Protein AF-A0AAJ1KCP7-F1 (afdb_monomer_lite)

Secondary structure (DSSP, 8-state):
-EEEEEETTTTEEEEEPHHHHHHHH-TTS---HHHHGGG---TTT----EEEEEE-----TTTT----

Sequence (68 aa):
MSVTAGYLDCHRHQRLDLSALRDRFGPDAPAMEWDLRPKMKCAVCGGKRITLTYSPDTRPKDLHRKKA

Radius of gyration: 15.13 Å; chains: 1; bounding box: 34×28×45 Å

pLDDT: mean 70.96, std 10.64, range [44.38, 85.62]

Foldseek 3Di:
DWKWKQFPVVRDIDIDDVVVVCVVQPVPRPPDQVVVLQVDADPPPRGSDIDIDDDDPPPVPPPPPPDD

Structure (mmCIF, N/CA/C/O backbone):
data_AF-A0AAJ1KCP7-F1
#
_entry.id   AF-A0AAJ1KCP7-F1
#
loop_
_atom_site.group_PDB
_atom_site.id
_atom_site.type_symbol
_atom_site.label_atom_id
_atom_site.label_alt_id
_atom_site.label_comp_id
_atom_site.label_asym_id
_atom_site.label_entity_id
_atom_site.label_seq_id
_atom_site.pdbx_PDB_ins_code
_atom_site.Cartn_x
_atom_site.Cartn_y
_atom_site.Cartn_z
_atom_site.occupancy
_atom_site.B_iso_or_equiv
_atom_site.auth_seq_id
_atom_site.auth_comp_id
_atom_site.auth_asym_id
_atom_site.auth_atom_id
_atom_site.pdbx_PDB_model_num
ATOM 1 N N . MET A 1 1 ? -1.295 2.059 -15.160 1.00 61.03 1 MET A N 1
ATOM 2 C CA . MET A 1 1 ? -0.637 2.467 -13.901 1.00 61.03 1 MET A CA 1
ATOM 3 C C . MET A 1 1 ? -1.138 1.500 -12.859 1.00 61.03 1 MET A C 1
ATOM 5 O O . MET A 1 1 ? -2.342 1.431 -12.656 1.00 61.03 1 MET A O 1
ATOM 9 N N . SER A 1 2 ? -0.251 0.707 -12.273 1.00 67.38 2 SER A N 1
ATOM 10 C CA . SER A 1 2 ? -0.619 -0.348 -11.333 1.00 67.38 2 SER A CA 1
ATOM 11 C C . SER A 1 2 ? 0.194 -0.227 -10.059 1.00 67.38 2 SER A C 1
ATOM 13 O O . SER A 1 2 ? 1.414 -0.082 -10.106 1.00 67.38 2 SER A O 1
ATOM 15 N N . VAL A 1 3 ? -0.476 -0.329 -8.920 1.00 74.25 3 VAL A N 1
ATOM 16 C CA . VAL A 1 3 ? 0.189 -0.403 -7.620 1.00 74.25 3 VAL A CA 1
ATOM 17 C C . VAL A 1 3 ? 0.344 -1.873 -7.266 1.00 74.25 3 VAL A C 1
ATOM 19 O O . VAL A 1 3 ? -0.587 -2.658 -7.426 1.00 74.25 3 VAL A O 1
ATOM 22 N N . THR A 1 4 ? 1.526 -2.267 -6.810 1.00 80.44 4 THR A N 1
ATOM 23 C CA . THR A 1 4 ? 1.789 -3.628 -6.339 1.00 80.44 4 THR A CA 1
ATOM 24 C C . THR A 1 4 ? 2.134 -3.574 -4.8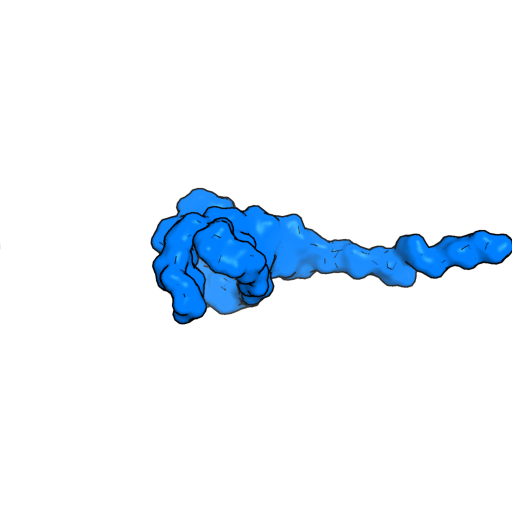59 1.00 80.44 4 THR A C 1
ATOM 26 O O . THR A 1 4 ? 3.027 -2.831 -4.465 1.00 80.44 4 THR A O 1
ATOM 29 N N . ALA A 1 5 ? 1.440 -4.361 -4.041 1.00 81.94 5 ALA A N 1
ATOM 30 C CA . ALA A 1 5 ? 1.800 -4.590 -2.649 1.00 81.94 5 ALA A CA 1
ATOM 31 C C . ALA A 1 5 ? 2.747 -5.780 -2.539 1.00 81.94 5 ALA A C 1
ATOM 33 O O . ALA A 1 5 ? 2.376 -6.899 -2.887 1.00 81.94 5 ALA A O 1
ATOM 34 N N . GLY A 1 6 ? 3.954 -5.544 -2.038 1.00 85.62 6 GLY A N 1
ATOM 35 C CA . GLY A 1 6 ? 4.862 -6.588 -1.581 1.00 85.62 6 GLY A CA 1
ATOM 36 C C . GLY A 1 6 ? 4.648 -6.844 -0.094 1.00 85.62 6 GLY A C 1
ATOM 37 O O . GLY A 1 6 ? 4.741 -5.922 0.714 1.00 85.62 6 GLY A O 1
ATOM 38 N N . TYR A 1 7 ? 4.358 -8.086 0.277 1.00 85.06 7 TYR A N 1
ATOM 39 C CA . TYR A 1 7 ? 4.273 -8.512 1.671 1.00 85.06 7 TYR A CA 1
ATOM 40 C C . TYR A 1 7 ? 5.622 -9.074 2.102 1.00 85.06 7 TYR A C 1
ATOM 42 O O . TYR A 1 7 ? 6.048 -10.105 1.585 1.00 85.06 7 TYR A O 1
ATOM 50 N N . LEU A 1 8 ? 6.281 -8.426 3.061 1.00 82.62 8 LEU A N 1
ATOM 51 C CA . LEU A 1 8 ? 7.627 -8.812 3.502 1.00 82.62 8 LEU A CA 1
ATOM 52 C C . LEU A 1 8 ? 7.638 -10.159 4.234 1.00 82.62 8 LEU A C 1
ATOM 54 O O . LEU A 1 8 ? 8.598 -10.906 4.122 1.00 82.62 8 LEU A O 1
ATOM 58 N N . ASP A 1 9 ? 6.557 -10.501 4.937 1.00 82.06 9 ASP A N 1
ATOM 59 C CA . ASP A 1 9 ? 6.500 -11.730 5.739 1.00 82.06 9 ASP A CA 1
ATOM 60 C C . ASP A 1 9 ? 6.386 -13.009 4.889 1.00 82.06 9 ASP A C 1
ATOM 62 O O . ASP A 1 9 ? 6.771 -14.085 5.332 1.00 82.06 9 ASP A O 1
ATOM 66 N N . CYS A 1 10 ? 5.839 -12.920 3.673 1.00 83.69 10 CYS A N 1
ATOM 67 C CA . CYS A 1 10 ? 5.669 -14.075 2.782 1.00 83.69 10 CYS A CA 1
ATOM 68 C C . CYS A 1 10 ? 6.305 -13.885 1.401 1.00 83.69 10 CYS A C 1
ATOM 70 O O . CYS A 1 10 ?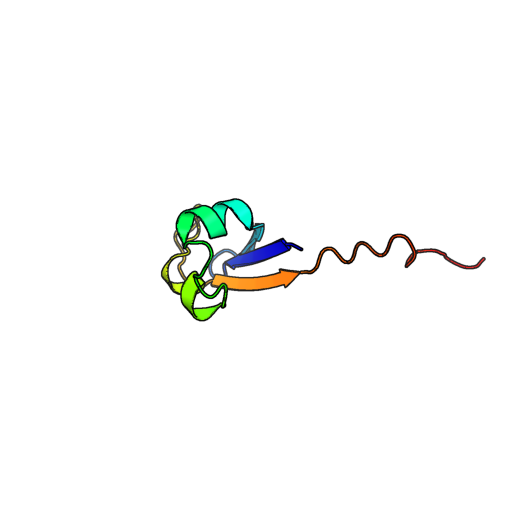 6.132 -14.739 0.533 1.00 83.69 10 CYS A O 1
ATOM 72 N N . HIS A 1 11 ? 6.991 -12.759 1.185 1.00 81.00 11 HIS 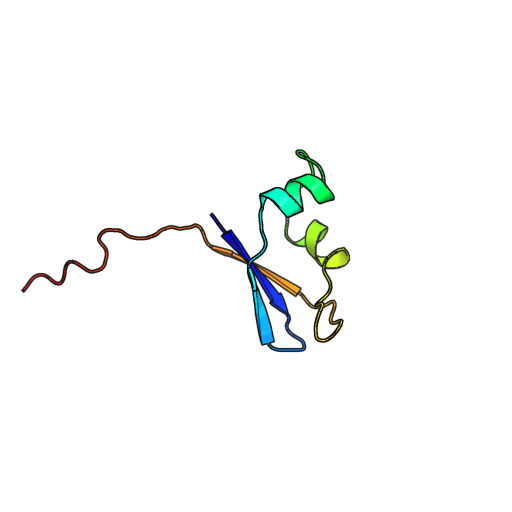A N 1
ATOM 73 C CA . HIS A 1 11 ? 7.577 -12.340 -0.091 1.00 81.00 11 HIS A CA 1
ATOM 74 C C . HIS A 1 11 ? 6.619 -12.437 -1.289 1.00 81.00 11 HIS A C 1
ATOM 76 O O . HIS A 1 11 ? 7.041 -12.592 -2.434 1.00 81.00 11 HIS A O 1
ATOM 82 N N . ARG A 1 12 ? 5.305 -12.349 -1.049 1.00 80.69 12 ARG A N 1
ATOM 83 C CA . ARG A 1 12 ? 4.306 -12.373 -2.120 1.00 80.69 12 ARG A CA 1
ATOM 84 C C . ARG A 1 12 ? 3.981 -10.966 -2.567 1.00 80.69 12 ARG A C 1
ATOM 86 O O . ARG A 1 12 ? 3.883 -10.041 -1.766 1.00 80.69 12 ARG A O 1
ATOM 93 N N . HIS A 1 13 ? 3.759 -10.849 -3.865 1.00 80.62 13 HIS A N 1
ATOM 94 C CA . HIS A 1 13 ? 3.382 -9.609 -4.509 1.00 80.62 13 HIS A CA 1
ATOM 95 C C . HIS A 1 13 ? 1.921 -9.728 -4.927 1.00 80.62 13 HIS A C 1
ATOM 97 O O . HIS A 1 13 ? 1.531 -10.694 -5.584 1.00 80.62 13 HIS A O 1
ATOM 103 N N . GLN A 1 14 ? 1.107 -8.759 -4.532 1.00 78.69 14 GLN A N 1
ATOM 104 C CA . GLN A 1 14 ? -0.289 -8.662 -4.916 1.00 78.69 14 GLN A CA 1
ATOM 105 C C . GLN A 1 14 ? -0.485 -7.381 -5.708 1.00 78.69 14 GLN A C 1
ATOM 107 O O . GLN A 1 14 ? -0.228 -6.280 -5.221 1.00 78.69 14 GLN A O 1
ATOM 112 N N . ARG A 1 15 ? -0.956 -7.525 -6.945 1.00 78.44 15 ARG A N 1
ATOM 113 C CA . ARG A 1 15 ? -1.358 -6.376 -7.748 1.00 78.44 15 ARG A CA 1
ATOM 114 C C . ARG A 1 15 ? -2.633 -5.798 -7.143 1.00 78.44 15 ARG A C 1
ATOM 116 O O . ARG A 1 15 ? -3.599 -6.526 -6.920 1.00 78.44 15 ARG A O 1
ATOM 123 N N . LEU A 1 16 ? -2.605 -4.512 -6.836 1.00 75.94 16 LEU A N 1
ATOM 124 C CA . LEU A 1 16 ? -3.732 -3.789 -6.279 1.00 75.94 16 LEU A CA 1
ATOM 125 C C . LEU A 1 16 ? -4.491 -3.108 -7.409 1.00 75.94 16 LEU A C 1
ATOM 127 O O . LEU A 1 16 ? -3.907 -2.397 -8.231 1.00 75.94 16 LEU A O 1
ATOM 131 N N . ASP A 1 17 ? -5.798 -3.337 -7.430 1.00 76.12 17 ASP A N 1
ATOM 132 C CA . ASP A 1 17 ? -6.691 -2.635 -8.334 1.00 76.12 17 ASP A CA 1
ATOM 133 C C . ASP A 1 17 ? -6.968 -1.228 -7.792 1.00 76.12 17 ASP A C 1
ATOM 135 O O . ASP A 1 17 ? -7.455 -1.059 -6.672 1.00 76.12 17 ASP A O 1
ATOM 139 N N . LEU A 1 18 ? -6.624 -0.212 -8.584 1.00 72.88 18 LEU A N 1
ATOM 140 C CA . LEU A 1 18 ? -6.782 1.188 -8.189 1.00 72.88 18 LEU A CA 1
ATOM 141 C C . LEU A 1 18 ? -8.252 1.588 -8.033 1.00 72.88 18 LEU A C 1
ATOM 143 O O . LEU A 1 18 ? -8.548 2.443 -7.204 1.00 72.88 18 LEU A O 1
ATOM 147 N N . SER A 1 19 ? -9.166 0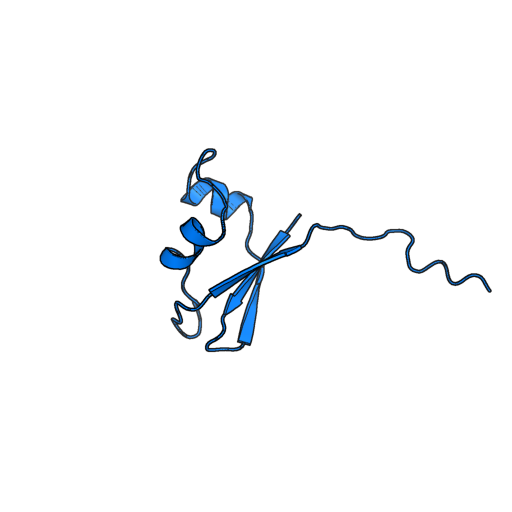.973 -8.788 1.00 74.06 19 SER A N 1
ATOM 148 C CA . SER A 1 19 ? -10.598 1.267 -8.689 1.00 74.06 19 SER A CA 1
ATOM 149 C C . SER A 1 19 ? -11.144 0.734 -7.369 1.00 74.06 19 SER A C 1
ATOM 151 O O . SER A 1 19 ? -11.737 1.491 -6.612 1.00 74.06 19 SER A O 1
ATOM 153 N N . ALA A 1 20 ? -10.809 -0.510 -7.015 1.00 73.88 20 ALA A N 1
ATOM 154 C CA . ALA A 1 20 ? -11.179 -1.103 -5.732 1.00 73.88 20 ALA A CA 1
ATOM 155 C C . ALA A 1 20 ? -10.564 -0.366 -4.528 1.00 73.88 20 ALA A C 1
ATOM 157 O O . ALA A 1 20 ? -11.170 -0.308 -3.456 1.00 73.88 20 ALA A O 1
ATOM 158 N N . LEU A 1 21 ? -9.359 0.199 -4.678 1.00 72.56 21 LEU A N 1
ATOM 159 C CA . LEU A 1 21 ? -8.782 1.082 -3.662 1.00 72.56 21 LEU A CA 1
ATOM 160 C C . LEU A 1 21 ? -9.546 2.403 -3.576 1.00 72.56 21 LEU A C 1
ATOM 162 O O . LEU A 1 21 ? -9.900 2.827 -2.482 1.00 72.56 21 LEU A O 1
ATOM 166 N N . ARG A 1 22 ? -9.875 3.026 -4.704 1.00 71.88 22 ARG A N 1
ATOM 167 C CA . ARG A 1 22 ? -10.683 4.247 -4.712 1.00 71.88 22 ARG A CA 1
ATOM 168 C C . ARG A 1 22 ? -12.053 4.029 -4.065 1.00 71.88 22 ARG A C 1
ATOM 170 O O . ARG A 1 22 ? -12.456 4.843 -3.246 1.00 71.88 22 ARG A O 1
ATOM 177 N N . ASP A 1 23 ? -12.729 2.921 -4.359 1.00 74.31 23 ASP A N 1
ATOM 178 C CA . ASP A 1 23 ? -14.042 2.604 -3.778 1.00 74.31 23 ASP A CA 1
ATOM 179 C C . ASP A 1 23 ? -13.967 2.351 -2.263 1.00 74.31 23 ASP A C 1
ATOM 181 O O . ASP A 1 23 ? -14.891 2.680 -1.525 1.00 74.31 23 ASP A O 1
ATOM 185 N N . ARG A 1 24 ? -12.853 1.793 -1.770 1.00 70.94 24 ARG A N 1
ATOM 186 C CA . ARG A 1 24 ? -12.659 1.526 -0.333 1.00 70.94 24 ARG A CA 1
ATOM 187 C C . ARG A 1 24 ? -12.215 2.736 0.476 1.00 70.94 24 ARG A C 1
ATOM 189 O O . ARG A 1 24 ? -12.525 2.805 1.663 1.00 70.94 24 ARG A O 1
ATOM 196 N N . PHE A 1 25 ? -11.415 3.618 -0.111 1.00 70.56 25 PHE A N 1
ATOM 197 C CA . PHE A 1 25 ? -10.789 4.726 0.611 1.00 70.56 25 PHE A CA 1
ATOM 198 C C . PHE A 1 25 ? -11.448 6.079 0.309 1.00 70.56 25 PHE A C 1
ATOM 200 O O . PHE A 1 25 ? -11.322 6.991 1.118 1.00 70.56 25 PHE A O 1
ATOM 207 N N . GLY A 1 26 ? -12.211 6.185 -0.778 1.00 67.75 26 GLY A N 1
ATOM 208 C CA . GLY A 1 26 ? -12.807 7.425 -1.261 1.00 67.75 26 GLY A CA 1
ATOM 209 C C . GLY A 1 26 ? -11.934 8.106 -2.326 1.00 67.75 26 GLY A C 1
ATOM 210 O O . GLY A 1 26 ? -10.721 7.885 -2.367 1.00 67.75 26 GLY A O 1
ATOM 211 N N . PRO A 1 27 ? -12.532 8.930 -3.205 1.00 63.91 27 PRO A N 1
ATOM 212 C CA . PRO A 1 27 ? -11.829 9.588 -4.311 1.00 63.91 27 PRO A CA 1
ATOM 213 C C . PRO A 1 27 ? -10.747 10.581 -3.858 1.00 63.91 27 PRO A C 1
ATOM 215 O O . PRO A 1 27 ? -9.786 10.784 -4.595 1.00 63.91 27 PRO A O 1
ATOM 218 N N . ASP A 1 28 ? -10.877 11.137 -2.651 1.00 58.03 28 ASP A N 1
ATOM 219 C CA . ASP A 1 28 ? -9.956 12.123 -2.066 1.00 58.03 28 ASP A CA 1
ATOM 220 C C . ASP A 1 28 ? -8.971 11.530 -1.052 1.00 58.03 28 ASP A C 1
ATOM 222 O O . ASP A 1 28 ? -8.170 12.260 -0.464 1.00 58.03 28 ASP A O 1
ATOM 226 N N . ALA A 1 29 ? -9.011 10.217 -0.802 1.00 59.59 29 ALA A N 1
ATOM 227 C CA . ALA A 1 29 ? -8.046 9.633 0.113 1.00 59.59 29 ALA A CA 1
ATOM 228 C C . ALA A 1 29 ? -6.647 9.695 -0.510 1.00 59.59 29 ALA A C 1
ATOM 230 O O . ALA A 1 29 ? -6.450 9.163 -1.610 1.00 59.59 29 ALA A O 1
ATOM 231 N N . PRO A 1 30 ? -5.659 10.293 0.178 1.00 55.75 30 PRO A N 1
ATOM 232 C CA . PRO A 1 30 ? -4.287 10.258 -0.288 1.00 55.75 30 PRO A CA 1
ATOM 233 C C . PRO A 1 30 ? -3.880 8.793 -0.469 1.00 55.75 30 PRO A C 1
ATOM 235 O O . PRO A 1 30 ? -3.812 8.016 0.480 1.00 55.75 30 PRO A O 1
ATOM 238 N N . ALA A 1 31 ? -3.609 8.392 -1.713 1.00 62.69 31 ALA A N 1
ATOM 239 C CA . ALA A 1 31 ? -3.098 7.063 -2.051 1.00 62.69 31 ALA A CA 1
ATOM 240 C C . ALA A 1 31 ? -1.600 6.947 -1.713 1.00 62.69 31 ALA A C 1
ATOM 242 O O . ALA A 1 31 ? -0.818 6.334 -2.443 1.00 62.69 31 ALA A O 1
ATOM 243 N N . MET A 1 32 ? -1.184 7.604 -0.633 1.00 64.75 32 MET A N 1
ATOM 244 C CA . MET A 1 32 ? 0.184 7.618 -0.162 1.00 64.75 32 MET A CA 1
ATOM 245 C C . MET A 1 32 ? 0.425 6.349 0.655 1.00 64.75 32 MET A C 1
ATOM 247 O O . MET A 1 32 ? -0.482 5.820 1.301 1.00 64.75 32 MET A O 1
ATOM 251 N N . GLU A 1 33 ? 1.649 5.817 0.606 1.00 67.69 33 GLU A N 1
ATOM 252 C CA . GLU A 1 33 ? 1.957 4.511 1.204 1.00 67.69 33 GLU A CA 1
ATOM 253 C C . GLU A 1 33 ? 1.529 4.422 2.681 1.00 67.69 33 GLU A C 1
ATOM 255 O O . GLU A 1 33 ? 1.029 3.387 3.129 1.00 67.69 33 GLU A O 1
ATOM 260 N N . TRP A 1 34 ? 1.679 5.525 3.415 1.00 70.12 34 TRP A N 1
ATOM 261 C CA . TRP A 1 34 ? 1.366 5.638 4.835 1.00 70.12 34 TRP A CA 1
ATOM 262 C C . TRP A 1 34 ? -0.112 5.416 5.176 1.00 70.12 34 TRP A C 1
ATOM 264 O O . TRP A 1 34 ? -0.394 4.817 6.211 1.00 70.12 34 TRP A O 1
ATOM 274 N N . ASP A 1 35 ? -1.042 5.809 4.307 1.00 70.94 35 ASP A N 1
ATOM 275 C CA . ASP A 1 35 ? -2.487 5.651 4.524 1.00 70.94 35 ASP A CA 1
ATOM 276 C C . ASP A 1 35 ? -2.979 4.239 4.186 1.00 70.94 35 ASP A C 1
ATOM 278 O O . ASP A 1 35 ? -3.916 3.704 4.792 1.00 70.94 35 ASP A O 1
ATOM 282 N N . LEU A 1 36 ? -2.317 3.607 3.216 1.00 72.44 36 LEU A N 1
ATOM 283 C CA . LEU A 1 36 ? -2.648 2.272 2.732 1.00 72.44 36 LEU A CA 1
ATOM 284 C C . LEU A 1 36 ? -2.040 1.179 3.621 1.00 72.44 36 LEU A C 1
ATOM 286 O O . LEU A 1 36 ? -2.704 0.177 3.898 1.00 72.44 36 LEU A O 1
ATOM 290 N N . ARG A 1 37 ? -0.812 1.382 4.120 1.00 74.00 37 ARG A N 1
ATOM 291 C CA . ARG A 1 37 ? -0.089 0.454 5.011 1.00 74.00 37 ARG A CA 1
ATOM 292 C C . ARG A 1 37 ? -0.927 -0.102 6.166 1.00 74.00 37 ARG A C 1
ATOM 294 O O . ARG A 1 37 ? -0.986 -1.324 6.287 1.00 74.00 37 ARG A O 1
ATOM 301 N N . PRO A 1 38 ? -1.593 0.716 7.001 1.00 76.06 38 PRO A N 1
ATOM 302 C CA . PRO A 1 38 ? -2.331 0.205 8.155 1.00 76.06 38 PRO A CA 1
ATOM 303 C C . PRO A 1 38 ? -3.618 -0.542 7.781 1.00 76.06 38 PRO A C 1
ATOM 305 O O . PRO A 1 38 ? -4.086 -1.365 8.567 1.00 76.06 38 PRO A O 1
ATOM 308 N N . LYS A 1 39 ? -4.195 -0.285 6.599 1.00 75.38 39 LYS A N 1
ATOM 309 C CA . LYS A 1 39 ? -5.455 -0.911 6.158 1.00 75.38 39 LYS A CA 1
ATOM 310 C C . LYS A 1 39 ? -5.244 -2.168 5.309 1.00 75.38 39 LYS A C 1
ATOM 312 O O . LYS A 1 39 ? -6.198 -2.892 5.030 1.00 75.38 39 LYS A O 1
ATOM 317 N N . MET A 1 40 ? -4.009 -2.447 4.901 1.00 76.81 40 MET A N 1
ATOM 318 C CA . MET A 1 40 ? -3.660 -3.599 4.078 1.00 76.81 40 MET A CA 1
ATOM 319 C C . MET A 1 40 ? -3.174 -4.767 4.936 1.00 76.81 40 MET A C 1
ATOM 321 O O . MET A 1 40 ? -2.312 -4.629 5.800 1.00 76.81 40 MET A O 1
ATOM 325 N N . LYS A 1 41 ? -3.703 -5.956 4.653 1.00 80.81 41 LYS A N 1
ATOM 326 C CA . LYS A 1 41 ? -3.308 -7.215 5.291 1.00 80.81 41 LYS A CA 1
ATOM 327 C C . LYS A 1 41 ? -3.155 -8.282 4.219 1.00 80.81 41 LYS A C 1
ATOM 329 O O . LYS A 1 41 ? -3.955 -8.327 3.286 1.00 80.81 41 LYS A O 1
ATOM 334 N N . CYS A 1 42 ? -2.146 -9.139 4.343 1.00 80.00 42 CYS A N 1
ATOM 335 C CA . CYS A 1 42 ? -2.016 -10.275 3.439 1.00 80.00 42 CYS A CA 1
ATOM 336 C C . CYS A 1 42 ? -3.175 -11.243 3.678 1.00 80.00 42 CYS A C 1
ATOM 338 O O . CYS A 1 42 ? -3.351 -11.714 4.801 1.00 80.00 42 CYS A O 1
ATOM 340 N N . ALA A 1 43 ? -3.930 -11.586 2.636 1.00 78.62 43 ALA A N 1
ATOM 341 C CA . ALA A 1 43 ? -4.985 -12.594 2.751 1.00 78.62 43 ALA A CA 1
ATOM 342 C C . ALA A 1 43 ? -4.427 -14.000 3.048 1.00 78.62 43 ALA A C 1
ATOM 344 O O . ALA A 1 43 ? -5.131 -14.827 3.614 1.00 78.62 43 ALA A O 1
ATOM 345 N N . VAL A 1 44 ? -3.162 -14.256 2.691 1.00 79.00 44 VAL A N 1
ATOM 346 C CA . VAL A 1 44 ? -2.524 -15.573 2.824 1.00 79.00 44 VAL A CA 1
ATOM 347 C C . VAL A 1 44 ? -1.836 -15.732 4.178 1.00 79.00 44 VAL A C 1
ATOM 349 O O . VAL A 1 44 ? -2.178 -16.627 4.937 1.00 79.00 44 VAL A O 1
ATOM 352 N N . CYS A 1 45 ? -0.867 -14.867 4.499 1.00 82.06 45 CYS A N 1
ATOM 353 C CA . CYS A 1 45 ? -0.089 -14.989 5.740 1.00 82.06 45 CYS A CA 1
ATOM 354 C C . CYS A 1 45 ? -0.619 -14.122 6.889 1.00 82.06 45 CYS A C 1
ATOM 356 O O . CYS A 1 45 ? -0.124 -14.207 8.007 1.00 82.06 45 CYS A O 1
ATOM 358 N N . GLY A 1 46 ? -1.579 -13.233 6.628 1.00 82.12 46 GLY A N 1
ATOM 359 C CA . GLY A 1 46 ? -2.074 -12.285 7.625 1.00 82.12 46 GLY A CA 1
ATOM 360 C C . GLY A 1 46 ? -1.098 -11.168 8.012 1.00 82.12 46 GLY A C 1
ATOM 361 O O . GLY A 1 46 ? -1.442 -10.358 8.874 1.00 82.12 46 GLY A O 1
ATOM 362 N N . GLY A 1 47 ? 0.076 -11.100 7.377 1.00 81.81 47 GLY A N 1
ATOM 363 C CA . GLY A 1 47 ? 1.097 -10.086 7.627 1.00 81.81 47 GLY A CA 1
ATOM 364 C C . GLY A 1 47 ? 0.603 -8.669 7.336 1.00 81.81 47 GLY A C 1
ATOM 365 O O . GLY A 1 47 ? -0.140 -8.434 6.378 1.00 81.81 47 GLY A O 1
ATOM 366 N N . LYS A 1 4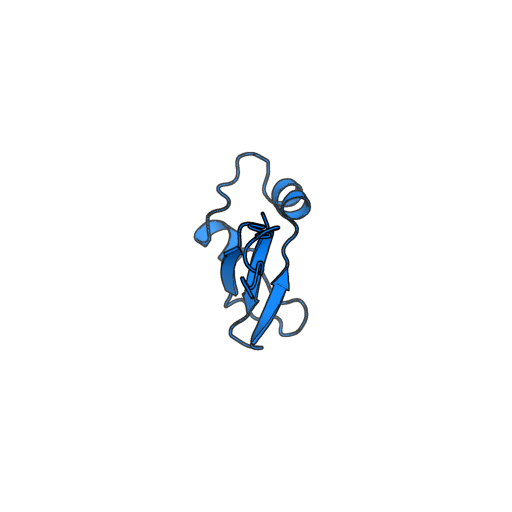8 ? 1.021 -7.728 8.187 1.00 80.75 48 LYS A N 1
ATOM 367 C CA . LYS A 1 48 ? 0.742 -6.285 8.065 1.00 80.75 48 LYS A CA 1
ATOM 368 C C . LYS A 1 48 ? 1.946 -5.500 7.531 1.00 80.75 48 LYS A C 1
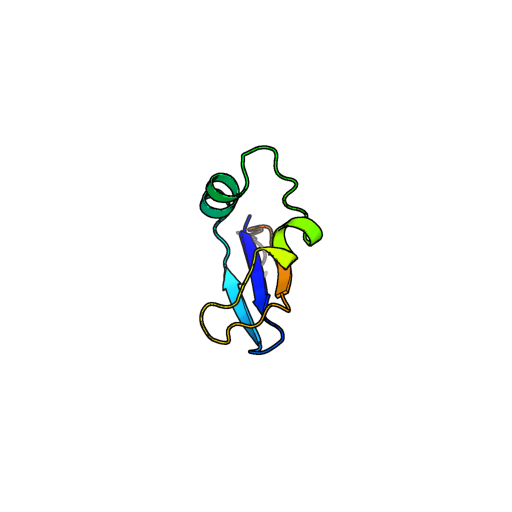ATOM 370 O O . LYS A 1 48 ? 1.828 -4.309 7.261 1.00 80.75 48 LYS A O 1
ATOM 375 N N . ARG A 1 49 ? 3.116 -6.142 7.396 1.00 81.44 49 ARG A N 1
ATOM 376 C CA . ARG A 1 49 ? 4.307 -5.511 6.818 1.00 81.44 49 ARG A CA 1
ATOM 377 C C . ARG A 1 49 ? 4.184 -5.513 5.305 1.00 81.44 49 ARG A C 1
ATOM 379 O O . ARG A 1 49 ? 4.541 -6.486 4.637 1.00 81.44 49 ARG A O 1
ATOM 386 N N . ILE A 1 50 ? 3.646 -4.416 4.792 1.00 81.69 50 ILE A N 1
ATOM 387 C CA . ILE A 1 50 ? 3.499 -4.201 3.361 1.00 81.69 50 ILE A CA 1
ATOM 388 C C . ILE A 1 50 ? 4.409 -3.076 2.883 1.00 81.69 50 ILE A C 1
ATOM 390 O O . ILE A 1 50 ? 4.620 -2.091 3.591 1.00 81.69 50 ILE A O 1
ATOM 394 N N . THR A 1 51 ? 4.894 -3.219 1.660 1.00 82.19 51 THR A N 1
ATOM 395 C CA . THR A 1 51 ? 5.574 -2.175 0.895 1.00 82.19 51 THR A CA 1
ATOM 396 C C . THR A 1 51 ? 4.781 -1.952 -0.380 1.00 82.19 51 THR A C 1
ATOM 398 O O . THR A 1 51 ? 4.353 -2.921 -1.013 1.00 82.19 51 THR A O 1
ATOM 401 N N . LEU A 1 52 ? 4.555 -0.695 -0.759 1.00 79.56 52 LEU A N 1
ATOM 402 C CA . LEU A 1 52 ? 3.808 -0.375 -1.969 1.00 79.56 52 LEU A CA 1
ATOM 403 C C . LEU A 1 52 ? 4.760 0.111 -3.049 1.00 79.56 52 LEU A C 1
ATOM 405 O O . LEU A 1 52 ? 5.427 1.130 -2.921 1.00 79.56 52 LEU A O 1
ATOM 409 N N . THR A 1 53 ? 4.800 -0.622 -4.153 1.00 77.56 53 THR A N 1
ATOM 410 C CA . THR A 1 53 ? 5.552 -0.228 -5.336 1.00 77.56 53 THR A CA 1
ATOM 411 C C . THR A 1 53 ? 4.585 0.319 -6.368 1.00 77.56 53 THR A C 1
ATOM 413 O O . THR A 1 53 ? 3.687 -0.382 -6.844 1.00 77.56 53 THR A O 1
ATOM 416 N N . TYR A 1 54 ? 4.774 1.584 -6.726 1.00 73.88 54 TYR A N 1
ATOM 417 C CA . TYR A 1 54 ? 4.077 2.184 -7.848 1.00 73.88 54 TYR A CA 1
ATOM 418 C C . TYR A 1 54 ? 4.796 1.807 -9.142 1.00 73.88 54 TYR A C 1
ATOM 420 O O . TYR A 1 54 ? 5.917 2.245 -9.394 1.00 73.88 54 TYR A O 1
ATOM 428 N N . SER A 1 55 ? 4.153 0.986 -9.968 1.00 67.44 55 SER A N 1
ATOM 429 C CA . SER A 1 55 ? 4.646 0.663 -11.302 1.00 67.44 55 SER A CA 1
ATOM 430 C C . SER A 1 55 ? 3.735 1.337 -12.322 1.00 67.44 55 SER A C 1
ATOM 432 O O . SER A 1 55 ? 2.603 0.878 -12.535 1.00 67.44 55 SER A O 1
ATOM 434 N N . PRO A 1 56 ? 4.168 2.430 -12.974 1.00 62.09 56 PRO A N 1
ATOM 435 C CA . PRO A 1 56 ? 3.435 2.903 -14.131 1.00 62.09 56 PRO A CA 1
ATOM 436 C C . PRO A 1 56 ? 3.393 1.758 -15.153 1.00 62.09 56 PRO A C 1
ATOM 438 O O . PRO A 1 56 ? 4.363 1.018 -15.311 1.00 62.09 56 PRO A O 1
ATOM 441 N N . ASP A 1 57 ? 2.266 1.591 -15.851 1.00 60.78 57 ASP A N 1
ATOM 442 C CA . ASP A 1 57 ? 2.227 0.714 -17.029 1.00 60.78 57 ASP A CA 1
ATOM 443 C C . ASP A 1 57 ? 2.955 1.444 -18.160 1.00 60.78 57 ASP A C 1
ATOM 445 O O . ASP A 1 57 ? 2.375 1.788 -19.185 1.00 60.78 57 ASP A O 1
ATOM 449 N N . THR A 1 58 ? 4.243 1.723 -17.980 1.00 57.59 58 THR A N 1
ATOM 450 C CA . THR A 1 58 ? 5.130 1.996 -19.096 1.00 57.59 58 THR A CA 1
ATOM 451 C C . THR A 1 58 ? 5.358 0.649 -19.756 1.00 57.59 58 THR A C 1
ATOM 453 O O . THR A 1 58 ? 6.401 0.034 -19.576 1.00 57.59 58 THR A O 1
ATOM 456 N N . ARG A 1 59 ? 4.352 0.137 -20.478 1.00 55.50 59 ARG A N 1
ATOM 457 C CA . ARG A 1 59 ? 4.624 -0.819 -21.548 1.00 55.50 59 ARG A CA 1
ATOM 458 C C . ARG A 1 59 ? 5.480 -0.035 -22.530 1.00 55.50 59 ARG A C 1
ATOM 460 O O . ARG A 1 59 ? 4.933 0.848 -23.195 1.00 55.50 59 ARG A O 1
ATOM 467 N N . PRO A 1 60 ? 6.789 -0.283 -22.643 1.00 53.59 60 PRO A N 1
ATOM 468 C CA . PRO A 1 60 ? 7.490 0.283 -23.760 1.00 53.59 60 PRO A CA 1
ATOM 469 C C . PRO A 1 60 ? 7.051 -0.575 -24.940 1.00 53.59 60 PRO A C 1
ATOM 471 O O . PRO A 1 60 ? 7.547 -1.684 -25.118 1.00 53.59 60 PRO A O 1
ATOM 474 N N . LYS A 1 61 ? 6.086 -0.095 -25.731 1.00 52.06 61 LYS A N 1
ATOM 475 C CA . LYS A 1 61 ? 5.754 -0.745 -27.008 1.00 52.06 61 LYS A CA 1
ATOM 476 C C . LYS A 1 61 ? 6.978 -0.819 -27.947 1.00 52.06 61 LYS A C 1
ATOM 478 O O . LYS A 1 61 ? 6.922 -1.558 -28.917 1.00 52.06 61 LYS A O 1
ATOM 483 N N . ASP A 1 62 ? 8.094 -0.164 -27.595 1.00 56.50 62 ASP A N 1
ATOM 484 C CA . ASP A 1 62 ? 9.282 -0.016 -28.438 1.00 56.50 62 ASP A CA 1
ATOM 485 C C . ASP A 1 62 ? 10.660 -0.275 -27.780 1.00 56.50 62 ASP A C 1
ATOM 487 O O . ASP A 1 62 ? 11.674 -0.037 -28.431 1.00 56.50 62 ASP A O 1
ATOM 491 N N . LEU A 1 63 ? 10.795 -0.803 -26.548 1.00 58.31 63 LEU A N 1
ATOM 492 C CA . LEU A 1 63 ? 12.163 -1.051 -26.010 1.00 58.31 63 LEU A CA 1
ATOM 493 C C . LEU A 1 63 ? 12.867 -2.288 -26.596 1.00 58.31 63 LEU A C 1
ATOM 495 O O . LEU A 1 63 ? 14.037 -2.510 -26.302 1.00 58.31 63 LEU A O 1
ATOM 499 N N . HIS A 1 64 ? 12.177 -3.109 -27.392 1.00 54.69 64 HIS A N 1
ATOM 500 C CA . HIS A 1 64 ? 12.744 -4.320 -28.005 1.00 54.69 64 HIS A CA 1
ATOM 501 C C . HIS A 1 64 ? 12.908 -4.215 -29.526 1.00 54.69 64 HIS A C 1
ATOM 503 O O . HIS A 1 64 ? 12.964 -5.236 -30.211 1.00 54.69 64 HIS A O 1
ATOM 509 N N . ARG A 1 65 ? 13.071 -3.009 -30.088 1.00 49.03 65 ARG A N 1
ATOM 510 C CA . ARG A 1 65 ? 13.654 -2.895 -31.430 1.00 49.03 65 ARG A CA 1
ATOM 511 C C . ARG A 1 65 ? 15.155 -3.177 -31.335 1.00 49.03 65 ARG A C 1
ATOM 513 O O . ARG A 1 65 ? 15.972 -2.261 -31.308 1.00 49.03 65 ARG A O 1
ATOM 520 N N . LYS A 1 66 ? 15.514 -4.464 -31.271 1.00 49.53 66 LYS A N 1
ATOM 521 C CA . LYS A 1 66 ? 16.864 -4.926 -31.604 1.00 49.53 66 LYS A CA 1
ATOM 522 C C . LYS A 1 66 ? 17.135 -4.448 -33.031 1.00 49.53 66 LYS A C 1
ATOM 524 O O . LYS A 1 66 ? 16.550 -4.974 -33.974 1.00 49.53 66 LYS A O 1
ATOM 529 N N . LYS A 1 67 ? 17.937 -3.393 -33.186 1.00 44.38 67 LYS A N 1
ATOM 530 C CA . LYS A 1 67 ? 18.548 -3.087 -34.480 1.00 44.38 67 LYS A CA 1
ATOM 531 C C . LYS A 1 67 ? 19.489 -4.256 -34.783 1.00 44.38 67 LYS A C 1
ATOM 533 O O . LYS A 1 67 ? 20.405 -4.498 -33.998 1.00 44.38 67 LYS A O 1
ATOM 538 N N . ALA A 1 68 ? 19.148 -5.016 -35.821 1.00 49.81 68 ALA A N 1
ATOM 539 C CA . ALA A 1 68 ? 20.076 -5.898 -36.515 1.00 49.81 68 ALA A CA 1
ATOM 540 C C . ALA A 1 68 ? 21.151 -5.062 -37.220 1.00 49.81 68 ALA A C 1
ATOM 542 O O . ALA A 1 68 ? 20.847 -3.885 -37.539 1.00 49.81 68 ALA A O 1
#